Protein AF-A0A2S9QK90-F1 (afdb_monomer_lite)

Structure (mmCIF, N/CA/C/O backbone):
data_AF-A0A2S9QK90-F1
#
_entry.id   AF-A0A2S9QK90-F1
#
loop_
_atom_site.group_PDB
_atom_site.id
_atom_site.type_symbol
_atom_site.label_atom_id
_atom_site.label_alt_id
_atom_site.label_comp_id
_atom_site.label_asym_id
_atom_site.label_entity_id
_atom_site.label_seq_id
_atom_site.pdbx_PDB_ins_code
_atom_site.Cartn_x
_atom_site.Cartn_y
_atom_site.Cartn_z
_atom_site.occupancy
_atom_site.B_iso_or_equiv
_atom_site.auth_seq_id
_atom_site.auth_comp_id
_atom_site.auth_asym_id
_atom_site.auth_atom_id
_atom_site.pdbx_PDB_model_num
ATOM 1 N N . MET A 1 1 ? 2.806 -15.021 30.112 1.00 56.91 1 MET A N 1
ATOM 2 C CA . MET A 1 1 ? 2.510 -15.480 28.737 1.00 56.91 1 MET A CA 1
ATOM 3 C C . MET A 1 1 ? 2.989 -14.428 27.740 1.00 56.91 1 MET A C 1
ATOM 5 O O . MET A 1 1 ? 2.227 -13.515 27.430 1.00 56.91 1 MET A O 1
ATOM 9 N N . PRO A 1 2 ? 4.249 -14.478 27.278 1.00 61.50 2 PRO A N 1
ATOM 10 C CA . PRO A 1 2 ? 4.655 -13.689 26.123 1.00 61.50 2 PRO A CA 1
ATOM 11 C C . PRO A 1 2 ? 4.018 -14.314 24.875 1.00 61.50 2 PRO A C 1
ATOM 13 O O . PRO A 1 2 ? 4.179 -15.499 24.606 1.00 61.50 2 PRO A O 1
ATOM 16 N N . THR A 1 3 ? 3.219 -13.542 24.150 1.00 71.38 3 THR A N 1
ATOM 17 C CA . THR A 1 3 ? 2.703 -13.941 22.835 1.00 71.38 3 THR A CA 1
ATOM 18 C C . THR A 1 3 ? 3.842 -13.872 21.819 1.00 71.38 3 THR A C 1
ATOM 20 O O . THR A 1 3 ? 4.561 -12.877 21.809 1.00 71.38 3 THR A O 1
ATOM 23 N N . THR A 1 4 ? 3.985 -14.881 20.955 1.00 85.12 4 THR A N 1
ATOM 24 C CA . THR A 1 4 ? 5.040 -14.959 19.920 1.00 85.12 4 THR A CA 1
ATOM 25 C C . THR A 1 4 ? 4.966 -13.824 18.894 1.00 85.12 4 THR A C 1
ATOM 27 O O . THR A 1 4 ? 5.968 -13.477 18.278 1.00 85.12 4 THR A O 1
ATOM 30 N N . LEU A 1 5 ? 3.784 -13.228 18.712 1.00 84.12 5 LEU A N 1
ATOM 31 C CA . LEU A 1 5 ? 3.580 -12.137 17.765 1.00 84.12 5 LEU A CA 1
ATOM 32 C C . LEU A 1 5 ? 3.968 -10.777 18.373 1.00 84.12 5 LEU A C 1
ATOM 34 O O . LEU A 1 5 ? 3.580 -10.490 19.516 1.00 84.12 5 LEU A O 1
ATOM 38 N N . PRO A 1 6 ? 4.680 -9.922 17.611 1.00 87.88 6 PRO A N 1
ATOM 39 C CA . PRO A 1 6 ? 4.999 -8.567 18.035 1.00 87.88 6 PRO A CA 1
ATOM 40 C C . PRO A 1 6 ? 3.715 -7.749 18.202 1.00 87.88 6 PRO A C 1
ATOM 42 O O . PRO A 1 6 ? 2.772 -7.857 17.418 1.00 87.88 6 PRO A O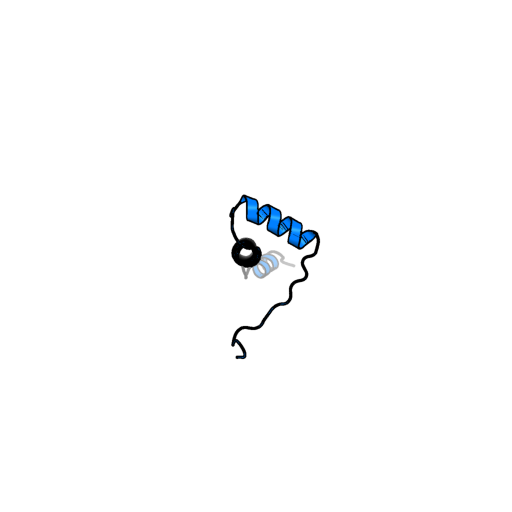 1
ATOM 45 N N . ARG A 1 7 ? 3.673 -6.920 19.248 1.00 89.81 7 ARG A N 1
ATOM 46 C CA . ARG A 1 7 ? 2.579 -5.970 19.463 1.00 89.81 7 ARG A CA 1
ATOM 47 C C . ARG A 1 7 ? 2.945 -4.638 18.833 1.00 89.81 7 ARG A C 1
ATOM 49 O O . ARG A 1 7 ? 3.935 -4.030 19.227 1.00 89.81 7 ARG A O 1
ATOM 56 N N . THR A 1 8 ? 2.094 -4.156 17.941 1.00 89.88 8 THR A N 1
ATOM 57 C CA . THR A 1 8 ? 2.177 -2.789 17.428 1.00 89.88 8 THR A CA 1
ATOM 58 C C . THR A 1 8 ? 1.267 -1.902 18.265 1.00 89.88 8 THR A C 1
ATOM 60 O O . THR A 1 8 ? 0.061 -2.139 18.340 1.00 89.88 8 THR A O 1
ATOM 63 N N . GLN A 1 9 ? 1.835 -0.894 18.924 1.00 91.88 9 GLN A N 1
ATOM 64 C CA . GLN A 1 9 ? 1.038 0.134 19.587 1.00 91.88 9 GLN A CA 1
ATOM 65 C C . GLN A 1 9 ? 0.596 1.161 18.547 1.00 91.88 9 GLN A C 1
ATOM 67 O O . GLN A 1 9 ? 1.424 1.698 17.816 1.00 91.88 9 GLN A O 1
ATOM 72 N N . LEU A 1 10 ? -0.707 1.430 18.488 1.00 92.88 10 LEU A N 1
ATOM 73 C CA . LEU A 1 10 ? -1.276 2.442 17.609 1.00 92.88 10 LEU A CA 1
ATOM 74 C C . LEU A 1 10 ? -2.071 3.447 18.438 1.00 92.88 10 LEU A C 1
ATOM 76 O O . LEU A 1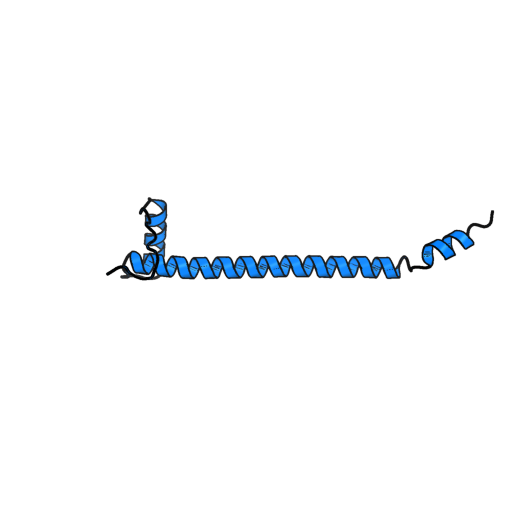 10 ? -3.018 3.088 19.140 1.00 92.88 10 LEU A O 1
ATOM 80 N N . THR A 1 11 ? -1.695 4.716 18.334 1.00 95.69 11 THR A N 1
ATOM 81 C CA . THR A 1 11 ? -2.447 5.814 18.940 1.00 95.69 11 THR A CA 1
ATOM 82 C C . THR A 1 11 ? -3.661 6.129 18.075 1.00 95.69 11 THR A C 1
ATOM 84 O O . THR A 1 11 ? -3.534 6.332 16.870 1.00 95.69 11 THR A O 1
ATOM 87 N N . HIS A 1 12 ? -4.844 6.216 18.683 1.00 94.81 12 HIS A N 1
ATOM 88 C CA . HIS A 1 12 ? -6.075 6.588 17.984 1.00 94.81 12 HIS A CA 1
ATOM 89 C C . HIS A 1 12 ? -6.131 8.093 17.694 1.00 94.81 12 HIS A C 1
ATOM 91 O O . HIS A 1 12 ? -6.906 8.833 18.304 1.00 94.81 12 HIS A O 1
ATOM 97 N N . THR A 1 13 ? -5.303 8.547 16.758 1.00 98.06 13 THR A N 1
ATOM 98 C CA . THR A 1 13 ? -5.338 9.925 16.265 1.00 98.06 13 THR A CA 1
ATOM 99 C C . THR A 1 13 ? -6.670 10.218 15.554 1.00 98.06 13 THR A C 1
ATOM 101 O O . THR A 1 13 ? -7.419 9.288 15.219 1.00 98.06 13 THR A O 1
ATOM 104 N N . PRO A 1 14 ? -7.000 11.493 15.283 1.00 98.25 14 PRO A N 1
ATOM 105 C CA . PRO A 1 14 ? -8.185 11.843 14.501 1.00 98.25 14 PRO A CA 1
ATOM 106 C C . PRO A 1 14 ? -8.260 11.123 13.145 1.00 98.25 14 PRO A C 1
ATOM 108 O O . PRO A 1 14 ? -9.346 10.741 12.718 1.00 98.25 14 PRO A O 1
ATOM 111 N N . GLU A 1 15 ? -7.127 10.894 12.485 1.00 97.56 15 GLU A N 1
ATOM 112 C CA . GLU A 1 15 ? -6.999 10.171 11.213 1.00 97.56 15 GLU A CA 1
ATOM 113 C C . GLU A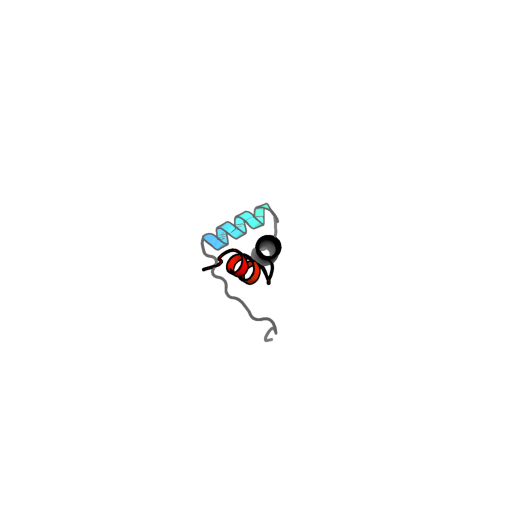 1 15 ? -7.417 8.710 11.382 1.00 97.56 15 GLU A C 1
ATOM 115 O O . GLU A 1 15 ? -8.260 8.220 10.632 1.00 97.56 15 GLU A O 1
ATOM 120 N N . VAL A 1 16 ? -6.890 8.041 12.413 1.00 96.69 16 VAL A N 1
ATOM 121 C CA . VAL A 1 16 ? -7.247 6.654 12.739 1.00 96.69 16 VAL A CA 1
ATOM 122 C C . VAL A 1 16 ? -8.739 6.557 13.059 1.00 96.69 16 VAL A C 1
ATOM 124 O O . VAL A 1 16 ? -9.430 5.679 12.551 1.00 96.69 16 VAL A O 1
ATOM 127 N N . GLN A 1 17 ? -9.279 7.502 13.830 1.00 97.50 17 GLN A N 1
ATOM 128 C CA . GLN A 1 17 ? -10.712 7.554 14.134 1.00 97.50 17 GLN A CA 1
ATOM 129 C C . GLN A 1 17 ? -11.569 7.766 12.879 1.00 97.50 17 GLN A C 1
ATOM 131 O O . GLN A 1 17 ? -12.625 7.147 12.737 1.00 97.50 17 GLN A O 1
ATOM 136 N N . ARG A 1 18 ? -11.128 8.616 11.942 1.00 97.94 18 ARG A N 1
ATOM 137 C CA . ARG A 1 18 ? -11.797 8.785 10.642 1.00 97.94 18 ARG A CA 1
ATOM 138 C C . ARG A 1 18 ? -11.770 7.485 9.837 1.00 97.94 18 ARG A C 1
ATOM 140 O O . ARG A 1 18 ? -12.822 7.073 9.353 1.00 97.94 18 ARG A O 1
ATOM 147 N N . ALA A 1 19 ? -10.620 6.817 9.750 1.00 97.62 19 ALA A N 1
ATOM 148 C CA . ALA A 1 19 ? -10.484 5.542 9.048 1.00 97.62 19 ALA A CA 1
ATOM 149 C C . ALA A 1 19 ? -11.404 4.463 9.644 1.00 97.62 19 ALA A C 1
ATOM 151 O O . ALA A 1 19 ? -12.127 3.795 8.909 1.00 97.62 19 ALA A O 1
ATOM 152 N N . LEU A 1 20 ? -11.472 4.358 10.974 1.00 97.56 20 LEU A N 1
ATOM 153 C CA . LEU A 1 20 ? -12.363 3.417 11.656 1.00 97.56 20 LEU A CA 1
ATOM 154 C C . LEU A 1 20 ? -13.844 3.727 11.431 1.00 97.56 20 LEU A C 1
ATOM 156 O O . LEU A 1 20 ? -14.631 2.805 11.246 1.00 97.56 20 LEU A O 1
ATOM 160 N N . LYS A 1 21 ? -14.238 5.006 11.380 1.00 97.88 21 LYS A N 1
ATOM 161 C CA . LYS A 1 21 ? -15.614 5.393 11.020 1.00 97.88 21 LYS A CA 1
ATOM 162 C C . LYS A 1 21 ? -15.971 4.971 9.597 1.00 97.88 21 LYS A C 1
ATOM 164 O O . LYS A 1 21 ? -17.089 4.522 9.366 1.00 97.88 21 LYS A O 1
ATOM 169 N N . ILE A 1 22 ? -15.044 5.114 8.651 1.00 97.94 22 ILE A N 1
ATOM 170 C CA . ILE A 1 22 ? -15.235 4.659 7.267 1.00 97.94 22 ILE A CA 1
ATOM 171 C C . ILE A 1 22 ? -15.339 3.131 7.233 1.00 97.94 22 ILE A C 1
ATOM 173 O O . ILE A 1 22 ? -16.288 2.595 6.664 1.00 97.94 22 ILE A O 1
ATOM 177 N N . ALA A 1 23 ? -14.427 2.434 7.912 1.00 97.75 23 ALA A N 1
ATOM 178 C CA . ALA A 1 23 ? -14.432 0.980 8.013 1.00 97.75 23 ALA A CA 1
ATOM 179 C C . ALA A 1 23 ? -15.736 0.451 8.624 1.00 97.75 23 ALA A C 1
ATOM 181 O O . ALA A 1 23 ? -16.317 -0.485 8.091 1.00 97.75 23 ALA A O 1
ATOM 182 N N . ALA A 1 24 ? -16.254 1.090 9.674 1.00 97.94 24 ALA A N 1
ATOM 183 C CA . ALA A 1 24 ? -17.511 0.706 10.316 1.00 97.94 24 ALA A CA 1
ATOM 184 C C . ALA A 1 24 ? -18.736 0.851 9.397 1.00 97.94 24 ALA A C 1
ATOM 186 O O . ALA A 1 24 ? -19.724 0.149 9.586 1.00 97.94 24 ALA A O 1
ATOM 187 N N . ARG A 1 25 ? -18.693 1.731 8.384 1.00 97.81 25 ARG A N 1
ATOM 188 C CA . ARG A 1 25 ? -19.751 1.791 7.358 1.00 97.81 25 ARG A CA 1
ATOM 189 C C . ARG A 1 25 ? -19.723 0.562 6.452 1.00 97.81 25 ARG A C 1
ATOM 191 O O . ARG A 1 25 ? -20.776 0.106 6.025 1.00 97.81 25 ARG A O 1
ATOM 198 N N . ARG A 1 26 ? -18.527 0.046 6.153 1.00 97.19 26 ARG A N 1
ATOM 199 C CA . ARG A 1 26 ? -18.328 -1.143 5.311 1.00 97.19 26 ARG A CA 1
ATOM 200 C C . ARG A 1 26 ? -18.527 -2.447 6.087 1.00 97.19 26 ARG A C 1
ATOM 202 O O . ARG A 1 26 ? -19.067 -3.397 5.533 1.00 97.19 26 ARG A O 1
ATOM 209 N N . TRP A 1 27 ? -18.128 -2.478 7.354 1.00 97.69 27 TRP A N 1
ATOM 210 C CA . TRP A 1 27 ? -18.256 -3.624 8.254 1.00 97.69 27 TRP A CA 1
ATOM 211 C C . TRP A 1 27 ? -18.955 -3.200 9.556 1.00 97.69 27 TRP A C 1
ATOM 213 O O . TRP A 1 27 ? -18.299 -2.937 10.569 1.00 97.69 27 TRP A O 1
ATOM 223 N N . PRO A 1 28 ? -20.290 -3.069 9.534 1.00 96.56 28 PRO A N 1
ATOM 224 C CA . PRO A 1 28 ? -21.047 -2.589 10.683 1.00 96.56 28 PRO A CA 1
ATOM 225 C C . PRO A 1 28 ? -21.020 -3.586 11.848 1.00 96.56 28 PRO A C 1
ATOM 227 O O . PRO A 1 28 ? -21.069 -4.796 11.652 1.00 96.56 28 PRO A O 1
ATOM 230 N N . GLY A 1 29 ? -20.970 -3.064 13.077 1.00 95.12 29 GLY A N 1
ATOM 231 C CA . GLY A 1 29 ? -21.016 -3.861 14.314 1.00 95.12 29 GLY A CA 1
ATOM 232 C C . GLY A 1 29 ? -19.684 -4.481 14.751 1.00 95.12 29 GLY A C 1
ATOM 233 O O . GLY A 1 29 ? -19.600 -5.042 15.842 1.00 95.12 29 GLY A O 1
ATOM 234 N N . GLU A 1 30 ? -18.633 -4.354 13.943 1.00 97.12 30 GLU A N 1
ATOM 235 C CA . GLU A 1 30 ? -17.30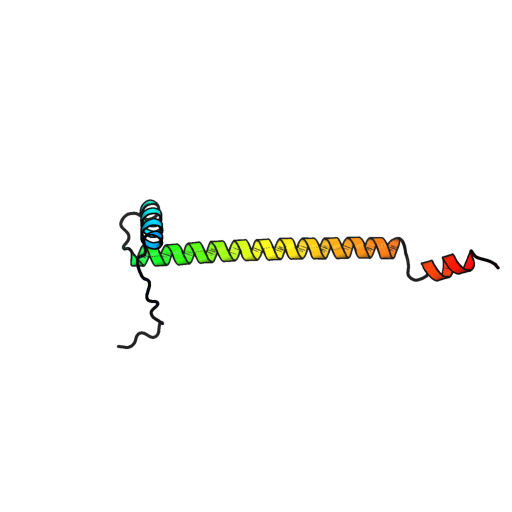6 -4.878 14.262 1.00 97.12 30 GLU A CA 1
ATOM 236 C C . GLU A 1 30 ? -16.574 -4.026 15.309 1.00 97.12 30 GLU A C 1
ATOM 238 O O . GLU A 1 30 ? -16.717 -2.801 15.388 1.00 97.12 30 GLU A O 1
ATOM 243 N N . LYS A 1 31 ? -15.731 -4.685 16.111 1.00 96.75 31 LYS A N 1
ATOM 244 C CA . LYS A 1 31 ? -14.889 -4.007 17.106 1.00 96.75 31 LYS A CA 1
ATOM 245 C C . LYS A 1 31 ? -13.771 -3.212 16.412 1.00 96.75 31 LYS A C 1
ATOM 247 O O . LYS A 1 31 ? -13.275 -3.652 15.373 1.00 96.75 31 LYS A O 1
ATOM 252 N N . PRO A 1 32 ? -13.269 -2.115 17.016 1.00 94.06 32 PRO A N 1
ATOM 253 C CA . PRO A 1 32 ? -12.183 -1.317 16.441 1.00 94.06 32 PRO A CA 1
ATOM 254 C C . PRO A 1 32 ? -10.944 -2.127 16.039 1.00 94.06 32 PRO A C 1
ATOM 256 O O . PRO A 1 32 ? -10.373 -1.878 14.985 1.00 94.06 32 PRO A O 1
ATOM 259 N N . SER A 1 33 ? -10.551 -3.132 16.830 1.00 93.50 33 SER A N 1
ATOM 260 C CA . SER A 1 33 ? -9.422 -4.016 16.505 1.00 93.50 33 SER A CA 1
ATOM 261 C C . SER A 1 33 ? -9.647 -4.828 15.229 1.00 93.50 33 SER A C 1
ATOM 263 O O . SER A 1 33 ? -8.736 -4.946 14.416 1.00 93.50 33 SER A O 1
ATOM 265 N N . THR A 1 34 ? -10.861 -5.345 15.031 1.00 96.69 34 THR A N 1
ATOM 266 C CA . THR A 1 34 ? -11.224 -6.092 13.821 1.00 96.69 34 THR A CA 1
ATOM 267 C C . THR A 1 34 ? -11.256 -5.170 12.610 1.00 96.69 34 THR A C 1
ATOM 269 O O . THR A 1 34 ? -10.754 -5.520 11.548 1.00 96.69 34 THR A O 1
ATOM 272 N N . LEU A 1 35 ? -11.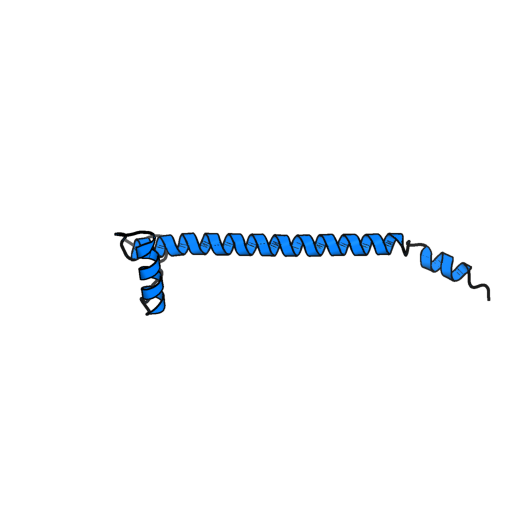790 -3.956 12.775 1.00 97.69 35 LEU A N 1
ATOM 273 C CA . LEU A 1 35 ? -11.782 -2.938 11.726 1.00 97.69 35 LEU A CA 1
ATOM 274 C C . LEU A 1 35 ? -10.352 -2.551 11.322 1.00 97.69 35 LEU A C 1
ATOM 276 O O . LEU A 1 35 ? -10.077 -2.453 10.132 1.00 97.69 35 LEU A O 1
ATOM 280 N N . MET A 1 36 ? -9.433 -2.385 12.283 1.00 96.38 36 MET A N 1
ATOM 281 C CA . MET A 1 36 ? -8.012 -2.138 11.995 1.00 96.38 36 MET A CA 1
ATOM 282 C C . MET A 1 36 ? -7.384 -3.284 11.205 1.00 96.38 36 MET A C 1
ATOM 284 O O . MET A 1 36 ? -6.698 -3.031 10.220 1.00 96.38 36 MET A O 1
ATOM 288 N N . GLN A 1 37 ? -7.641 -4.533 11.601 1.00 95.75 37 GLN A N 1
ATOM 289 C CA . GLN A 1 37 ? -7.141 -5.696 10.874 1.00 95.75 37 GLN A CA 1
ATOM 290 C C . GLN A 1 37 ? -7.652 -5.719 9.427 1.00 95.75 37 GLN A C 1
ATOM 292 O O . GLN A 1 37 ? -6.854 -5.828 8.502 1.00 95.75 37 GLN A O 1
ATOM 297 N N . ARG A 1 38 ? -8.961 -5.541 9.218 1.00 97.75 38 ARG A N 1
ATOM 298 C CA . ARG A 1 38 ? -9.547 -5.511 7.869 1.00 97.75 38 ARG A CA 1
ATOM 299 C C . ARG A 1 38 ? -8.987 -4.371 7.021 1.00 97.75 38 ARG A C 1
ATOM 301 O O . ARG A 1 38 ? -8.718 -4.566 5.844 1.00 97.75 38 ARG A O 1
ATOM 308 N N . LEU A 1 39 ? -8.786 -3.190 7.608 1.00 97.62 39 LEU A N 1
ATOM 309 C CA . LEU A 1 39 ? -8.150 -2.067 6.917 1.00 97.62 39 LEU A CA 1
ATOM 310 C C . LEU A 1 39 ? -6.704 -2.377 6.513 1.00 97.62 39 LEU A C 1
ATOM 312 O O . LEU A 1 39 ? -6.301 -1.993 5.421 1.00 97.62 39 LEU A O 1
ATOM 316 N N . LEU A 1 40 ? -5.934 -3.064 7.362 1.00 96.56 40 LEU A N 1
ATOM 317 C CA . LEU A 1 40 ? -4.573 -3.491 7.027 1.00 96.56 40 LEU A CA 1
ATOM 318 C C . LEU A 1 40 ? -4.568 -4.499 5.875 1.00 96.56 40 LEU A C 1
ATOM 320 O O . LEU A 1 40 ? -3.743 -4.381 4.977 1.00 96.56 40 LEU A O 1
ATOM 324 N N . GLU A 1 41 ? -5.501 -5.450 5.874 1.00 97.25 41 GLU A N 1
ATOM 325 C CA . GLU A 1 41 ? -5.651 -6.432 4.794 1.00 97.25 41 GLU A CA 1
ATOM 326 C C . GLU A 1 41 ? -6.056 -5.763 3.468 1.00 97.25 41 GLU A C 1
ATOM 328 O O . GLU A 1 41 ? -5.458 -6.044 2.432 1.00 97.25 41 GLU A O 1
ATOM 333 N N . GLU A 1 42 ? -7.020 -4.833 3.483 1.00 97.06 42 GLU A N 1
ATOM 334 C CA . GLU A 1 42 ? -7.374 -4.048 2.289 1.00 97.06 42 GLU A CA 1
ATOM 335 C C . GLU A 1 42 ? -6.208 -3.177 1.807 1.00 97.06 42 GLU A C 1
ATOM 337 O O . GLU A 1 42 ? -5.940 -3.112 0.610 1.00 97.06 42 GLU A O 1
ATOM 342 N N . GLY A 1 43 ? -5.496 -2.525 2.732 1.00 96.94 43 GLY A N 1
ATOM 343 C CA . GLY A 1 43 ? -4.336 -1.698 2.413 1.00 96.94 43 GLY A CA 1
ATOM 344 C C . GLY A 1 43 ? -3.201 -2.509 1.789 1.00 96.94 43 GLY A C 1
ATOM 345 O O . GLY A 1 43 ? -2.611 -2.066 0.809 1.00 96.94 43 GLY A O 1
ATOM 346 N N . ALA A 1 44 ? -2.934 -3.714 2.302 1.00 97.00 44 ALA A N 1
ATOM 347 C CA . ALA A 1 44 ? -1.945 -4.621 1.727 1.00 97.00 44 ALA A CA 1
ATOM 348 C C . ALA A 1 44 ? -2.309 -5.004 0.286 1.00 97.00 44 ALA A C 1
ATOM 350 O O . ALA A 1 44 ? -1.471 -4.880 -0.602 1.00 97.00 44 ALA A O 1
ATOM 351 N N . ARG A 1 45 ? -3.574 -5.369 0.035 1.00 96.69 45 ARG A N 1
ATOM 352 C CA . ARG A 1 45 ? -4.047 -5.690 -1.320 1.00 96.69 45 ARG A CA 1
ATOM 353 C C . ARG A 1 45 ? -3.924 -4.513 -2.282 1.00 96.69 45 ARG A C 1
ATOM 355 O O . ARG A 1 45 ? -3.505 -4.711 -3.415 1.00 96.69 45 ARG A O 1
ATOM 362 N N . ALA A 1 46 ? -4.266 -3.303 -1.841 1.00 96.31 46 ALA A N 1
ATOM 363 C CA . ALA A 1 46 ? -4.122 -2.106 -2.667 1.00 96.31 46 ALA A CA 1
ATOM 364 C C . ALA A 1 46 ? -2.653 -1.866 -3.056 1.00 96.31 46 ALA A C 1
ATOM 366 O O . ALA A 1 46 ? -2.349 -1.693 -4.230 1.00 96.31 46 ALA A O 1
ATOM 367 N N . VAL A 1 47 ? -1.731 -1.961 -2.091 1.00 96.69 47 VAL A N 1
ATOM 368 C CA . VAL A 1 47 ? -0.289 -1.809 -2.351 1.00 96.69 47 VAL A CA 1
ATOM 369 C C . VAL A 1 47 ? 0.242 -2.903 -3.283 1.00 96.69 47 VAL A C 1
ATOM 371 O O . VAL A 1 47 ? 1.080 -2.628 -4.137 1.00 96.69 47 VAL A O 1
ATOM 374 N N . GLU A 1 48 ? -0.220 -4.146 -3.144 1.00 95.81 48 GLU A N 1
ATOM 375 C CA . GLU A 1 48 ? 0.176 -5.242 -4.036 1.00 95.81 48 GLU A CA 1
ATOM 376 C C . GLU A 1 48 ? -0.249 -4.997 -5.488 1.00 95.81 48 GLU A C 1
ATOM 378 O O . GLU A 1 48 ? 0.548 -5.252 -6.394 1.00 95.81 48 GLU A O 1
ATOM 383 N N . VAL A 1 49 ? -1.462 -4.477 -5.702 1.00 94.94 49 VAL A N 1
ATOM 384 C CA . VAL A 1 49 ? -1.969 -4.107 -7.032 1.00 94.94 49 VAL A CA 1
ATOM 385 C C . VAL A 1 49 ? -1.145 -2.967 -7.623 1.00 94.94 49 VAL A C 1
ATOM 387 O O . VAL A 1 49 ? -0.602 -3.138 -8.712 1.00 94.94 49 VAL A O 1
ATOM 390 N N . ASP A 1 50 ? -0.938 -1.876 -6.882 1.00 94.38 50 ASP A N 1
ATOM 391 C CA . ASP A 1 50 ? -0.136 -0.733 -7.345 1.00 94.38 50 ASP A CA 1
ATOM 392 C C . ASP A 1 50 ? 1.288 -1.166 -7.743 1.00 94.38 50 ASP A C 1
ATOM 394 O O . ASP A 1 50 ? 1.835 -0.752 -8.766 1.00 94.38 50 ASP A O 1
ATOM 398 N N . LEU A 1 51 ? 1.909 -2.047 -6.949 1.00 93.88 51 LEU A N 1
ATOM 399 C CA . LEU A 1 51 ? 3.236 -2.585 -7.255 1.00 93.88 51 LEU A CA 1
ATOM 400 C C . LEU A 1 51 ? 3.234 -3.524 -8.466 1.00 93.88 51 LEU A C 1
ATOM 402 O O . LEU A 1 51 ? 4.258 -3.645 -9.141 1.00 93.88 51 LEU A O 1
ATOM 406 N N . ALA A 1 52 ? 2.147 -4.251 -8.720 1.00 92.69 52 ALA A N 1
ATOM 407 C CA . ALA A 1 52 ? 2.016 -5.080 -9.913 1.00 92.69 52 ALA A CA 1
ATOM 408 C C . ALA A 1 52 ? 1.870 -4.208 -11.168 1.00 92.69 52 ALA A C 1
ATOM 410 O O . ALA A 1 52 ? 2.580 -4.440 -12.145 1.00 92.69 52 ALA A O 1
ATOM 411 N N . GLU A 1 53 ? 1.045 -3.163 -11.106 1.00 93.31 53 GLU A N 1
ATOM 412 C CA . GLU A 1 53 ? 0.854 -2.197 -12.192 1.00 93.31 53 GLU A CA 1
ATOM 413 C C . GLU A 1 53 ? 2.162 -1.475 -12.536 1.00 93.31 53 GLU A C 1
ATOM 415 O O . GLU A 1 53 ? 2.589 -1.490 -13.688 1.00 93.31 53 GLU A O 1
ATOM 420 N N . GLN A 1 54 ? 2.891 -0.967 -11.537 1.00 92.50 54 GLN A N 1
ATOM 421 C CA . GLN A 1 54 ? 4.198 -0.332 -11.759 1.00 92.50 54 GLN A CA 1
ATOM 422 C C . GLN A 1 54 ? 5.225 -1.275 -12.400 1.00 92.50 54 GLN A C 1
ATOM 424 O O . GLN A 1 54 ? 6.068 -0.846 -13.195 1.00 92.50 54 GLN A O 1
ATOM 429 N N . ARG A 1 55 ? 5.198 -2.568 -12.048 1.00 92.00 55 ARG A N 1
ATOM 430 C CA . ARG A 1 55 ? 6.070 -3.567 -12.683 1.00 92.00 55 ARG A CA 1
ATOM 431 C C . ARG A 1 55 ? 5.685 -3.785 -14.136 1.00 92.00 55 ARG A C 1
ATOM 433 O O . ARG A 1 55 ? 6.589 -3.915 -14.959 1.00 92.00 55 ARG A O 1
ATOM 440 N N . GLU A 1 56 ? 4.394 -3.807 -14.442 1.00 92.75 56 GLU A N 1
ATOM 441 C CA . GLU A 1 56 ? 3.916 -3.964 -15.810 1.00 92.75 56 GLU A CA 1
ATOM 442 C C . GLU A 1 56 ? 4.271 -2.753 -16.670 1.00 92.75 56 GLU A C 1
ATOM 444 O O . GLU A 1 56 ? 4.891 -2.914 -17.715 1.00 92.75 56 GLU A O 1
ATOM 449 N N . GLU A 1 57 ? 4.025 -1.536 -16.185 1.00 92.56 57 GLU A N 1
ATOM 450 C CA . GLU A 1 57 ? 4.440 -0.304 -16.868 1.00 92.56 57 GLU A CA 1
ATOM 451 C C . GLU A 1 57 ? 5.950 -0.258 -17.119 1.00 92.56 57 GLU A C 1
ATOM 453 O O . GLU A 1 57 ? 6.420 0.240 -18.144 1.00 92.56 57 GLU A O 1
ATOM 458 N N . ARG A 1 58 ? 6.745 -0.755 -16.163 1.00 91.12 58 ARG A N 1
ATOM 459 C CA . ARG A 1 58 ? 8.195 -0.855 -16.331 1.00 91.12 58 ARG A CA 1
ATOM 460 C C . ARG A 1 58 ? 8.567 -1.897 -17.384 1.00 91.12 58 ARG A C 1
ATOM 462 O O . ARG A 1 58 ? 9.529 -1.666 -18.109 1.00 91.12 58 ARG A O 1
ATOM 469 N N . ARG A 1 59 ? 7.867 -3.034 -17.442 1.00 94.38 59 ARG A N 1
ATOM 470 C CA . ARG A 1 59 ? 8.091 -4.068 -18.463 1.00 94.38 59 ARG A CA 1
ATOM 471 C C . ARG A 1 59 ? 7.774 -3.537 -19.855 1.00 94.38 59 ARG A C 1
ATOM 473 O O . ARG A 1 59 ? 8.652 -3.602 -20.702 1.00 94.38 59 ARG A O 1
ATOM 480 N N . VAL A 1 60 ? 6.603 -2.927 -20.042 1.00 94.94 60 VAL A N 1
ATOM 481 C CA . VAL A 1 60 ? 6.186 -2.335 -21.324 1.00 94.94 60 VAL A CA 1
ATOM 482 C C . VAL A 1 60 ? 7.231 -1.342 -21.834 1.00 94.94 60 VAL A C 1
ATOM 484 O O . VAL A 1 60 ? 7.692 -1.473 -22.958 1.00 94.94 60 VAL A O 1
ATOM 487 N N . ARG A 1 61 ? 7.714 -0.433 -20.977 1.00 93.25 61 ARG A N 1
ATOM 488 C CA . ARG A 1 61 ? 8.769 0.524 -21.361 1.00 93.25 61 ARG A CA 1
ATOM 489 C C . ARG A 1 61 ? 10.093 -0.126 -21.762 1.00 93.25 61 ARG A C 1
ATOM 491 O O . ARG A 1 61 ? 10.841 0.443 -22.549 1.00 93.25 61 ARG A O 1
ATOM 498 N N . ILE A 1 62 ? 10.437 -1.266 -21.164 1.00 93.81 62 ILE A N 1
ATOM 499 C CA . ILE A 1 62 ? 11.644 -2.008 -21.542 1.00 93.81 62 ILE A CA 1
ATOM 500 C C . ILE A 1 62 ? 11.440 -2.675 -22.900 1.00 93.81 62 ILE A C 1
ATOM 502 O O . ILE A 1 62 ? 12.338 -2.600 -23.733 1.00 93.81 62 ILE A O 1
ATOM 506 N N . ASP A 1 63 ? 10.281 -3.292 -23.116 1.00 94.25 63 ASP A N 1
ATOM 507 C CA . ASP A 1 63 ? 9.948 -3.955 -24.376 1.00 94.25 63 ASP A CA 1
ATOM 508 C C . ASP A 1 63 ? 9.929 -2.934 -25.533 1.00 94.25 63 ASP A C 1
ATOM 510 O O . ASP A 1 63 ? 10.596 -3.154 -26.541 1.00 94.25 63 ASP A O 1
ATOM 514 N N . GLU A 1 64 ? 9.317 -1.758 -25.339 1.00 94.00 64 GLU A N 1
ATOM 515 C CA . GLU A 1 64 ? 9.352 -0.632 -26.292 1.00 94.00 64 GLU A CA 1
ATOM 516 C C . GLU A 1 64 ? 10.792 -0.192 -26.620 1.00 94.00 64 GLU A C 1
ATOM 518 O O . GLU A 1 64 ? 11.153 -0.024 -27.783 1.00 94.00 64 GLU A O 1
ATOM 523 N N . ALA A 1 65 ? 11.660 -0.065 -25.609 1.00 92.25 65 ALA A N 1
ATOM 524 C CA . ALA A 1 65 ? 13.058 0.309 -25.827 1.00 92.25 65 ALA A CA 1
ATOM 525 C C . ALA A 1 65 ? 13.845 -0.756 -26.618 1.00 92.25 65 ALA A C 1
ATOM 527 O O . ALA A 1 65 ? 14.748 -0.420 -27.389 1.00 92.25 65 ALA A O 1
ATOM 528 N N . PHE A 1 66 ? 13.528 -2.042 -26.435 1.00 91.25 66 PHE A N 1
ATOM 529 C CA . PHE A 1 66 ? 14.125 -3.123 -27.224 1.00 91.25 66 PHE A CA 1
ATOM 530 C C . PHE A 1 66 ? 13.637 -3.116 -28.674 1.00 91.25 66 PHE A C 1
ATOM 532 O O . PHE A 1 66 ? 14.437 -3.371 -29.580 1.00 91.25 66 PHE A O 1
ATOM 539 N N . GLU A 1 67 ? 12.361 -2.814 -28.908 1.00 92.38 67 GLU A N 1
ATOM 540 C CA . GLU A 1 67 ? 11.815 -2.652 -30.257 1.00 92.38 67 GLU A CA 1
ATOM 541 C C . GLU A 1 67 ? 12.513 -1.501 -30.993 1.00 92.38 67 GLU A C 1
ATOM 543 O O . GLU A 1 67 ? 13.048 -1.716 -32.081 1.00 92.38 67 GLU A O 1
ATOM 548 N N . GLU A 1 68 ? 12.637 -0.327 -30.364 1.00 90.62 68 GLU A N 1
ATOM 549 C CA . GLU A 1 68 ? 13.365 0.819 -30.931 1.00 90.62 68 GLU A CA 1
ATOM 550 C C . GLU A 1 68 ? 14.826 0.477 -31.265 1.00 90.62 68 GLU A C 1
ATOM 552 O O . GLU A 1 68 ? 15.335 0.829 -32.334 1.00 90.62 68 GLU A O 1
ATOM 557 N N . LEU A 1 69 ? 15.516 -0.240 -30.372 1.00 87.62 69 LEU A N 1
ATOM 558 C CA . LEU A 1 69 ? 16.894 -0.667 -30.610 1.00 87.62 69 LEU A CA 1
ATOM 559 C C . LEU A 1 69 ? 16.995 -1.629 -31.803 1.00 87.62 69 LEU A C 1
ATOM 561 O O . LEU A 1 69 ? 17.918 -1.514 -32.611 1.00 87.62 69 LEU A O 1
ATOM 565 N N . THR A 1 70 ? 16.036 -2.545 -31.936 1.00 88.31 70 THR A N 1
ATOM 566 C CA . THR A 1 70 ? 15.976 -3.500 -33.051 1.00 88.31 70 THR A CA 1
ATOM 567 C C . THR A 1 70 ? 15.726 -2.779 -34.378 1.00 88.31 70 THR A C 1
ATOM 569 O O . THR A 1 70 ? 16.366 -3.083 -35.386 1.00 88.31 70 THR A O 1
ATOM 572 N N . GLU A 1 71 ? 14.847 -1.773 -34.397 1.00 89.50 71 GLU A N 1
ATOM 573 C CA . GLU A 1 71 ? 14.640 -0.930 -35.579 1.00 89.50 71 GLU A CA 1
ATOM 574 C C . GLU A 1 71 ? 15.908 -0.168 -35.983 1.00 89.50 71 GLU A C 1
ATOM 576 O O . GLU A 1 71 ? 16.210 -0.038 -37.176 1.00 89.50 71 GLU A O 1
ATOM 581 N N . LEU A 1 72 ? 16.671 0.326 -35.004 1.00 86.56 72 LEU A N 1
ATOM 582 C CA . LEU A 1 72 ? 17.952 0.980 -35.257 1.00 86.56 72 LEU A CA 1
ATOM 583 C C . LEU A 1 72 ? 18.982 0.012 -35.835 1.00 86.56 72 LEU A C 1
ATOM 585 O O . LEU A 1 72 ? 19.686 0.401 -36.762 1.00 86.56 72 LEU A O 1
ATOM 589 N N . GLU A 1 73 ? 19.051 -1.230 -35.356 1.00 85.81 73 GLU A N 1
ATOM 590 C CA . GLU A 1 73 ? 19.934 -2.259 -35.921 1.00 85.81 73 GLU A CA 1
ATOM 591 C C . GLU A 1 73 ? 19.563 -2.594 -37.376 1.00 85.81 73 GLU A C 1
ATOM 593 O O . GLU A 1 73 ? 20.442 -2.748 -38.224 1.00 85.81 73 GLU A O 1
ATOM 598 N N . LEU A 1 74 ? 18.268 -2.622 -37.710 1.00 85.44 74 LEU A N 1
ATOM 599 C CA . LEU A 1 74 ? 17.810 -2.806 -39.092 1.00 85.44 74 LEU A CA 1
ATOM 600 C C . LEU A 1 74 ? 18.178 -1.619 -39.992 1.00 85.44 74 LEU A C 1
ATOM 602 O O . LEU A 1 74 ? 18.540 -1.810 -41.155 1.00 85.44 74 LEU A O 1
ATOM 606 N N . ARG A 1 75 ? 18.084 -0.387 -39.476 1.00 87.06 75 ARG A N 1
ATOM 607 C CA . ARG A 1 75 ? 18.418 0.839 -40.222 1.00 87.06 75 ARG A CA 1
ATOM 608 C C . ARG A 1 75 ? 19.924 1.051 -40.359 1.00 87.06 75 ARG A C 1
ATOM 610 O O . ARG A 1 75 ? 20.383 1.540 -41.390 1.00 87.06 75 ARG A O 1
ATOM 617 N N . TYR A 1 76 ? 20.672 0.681 -39.330 1.00 84.31 76 TYR A N 1
ATOM 618 C CA . TYR A 1 76 ? 22.116 0.824 -39.218 1.00 84.31 76 TYR A CA 1
ATOM 619 C C . TYR A 1 76 ? 22.735 -0.541 -38.919 1.00 84.31 76 TYR A C 1
ATOM 621 O O . TYR A 1 76 ? 23.209 -0.779 -37.806 1.00 84.31 76 TYR A O 1
ATOM 629 N N . PRO A 1 77 ? 22.739 -1.450 -39.908 1.00 86.25 77 PRO A N 1
ATOM 630 C CA . PRO A 1 77 ? 23.330 -2.765 -39.730 1.00 86.25 77 PRO A CA 1
ATOM 631 C C . PRO A 1 77 ? 24.823 -2.656 -39.388 1.00 86.25 77 PRO A C 1
ATOM 633 O O . PRO A 1 77 ? 25.452 -1.628 -39.658 1.00 86.25 77 PRO A O 1
ATOM 636 N N . PRO A 1 78 ? 25.437 -3.716 -38.838 1.00 86.0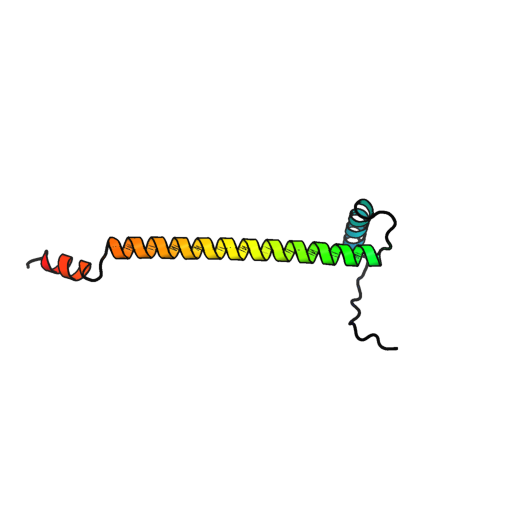6 78 PRO A N 1
ATOM 637 C CA . PRO A 1 78 ? 26.818 -3.664 -38.351 1.00 86.06 78 PRO A CA 1
ATOM 638 C C . PRO A 1 78 ? 27.851 -3.192 -39.388 1.00 86.06 78 PRO A C 1
ATOM 640 O O . PRO A 1 78 ? 28.885 -2.625 -39.039 1.00 86.06 78 PRO A O 1
ATOM 643 N N . ASP A 1 79 ? 27.575 -3.413 -40.673 1.00 88.44 79 ASP A N 1
ATOM 644 C CA . ASP A 1 79 ? 28.424 -3.026 -41.795 1.00 88.44 79 ASP A CA 1
ATOM 645 C C . ASP A 1 79 ? 28.086 -1.642 -42.382 1.00 88.44 79 ASP A C 1
ATOM 647 O O . ASP A 1 79 ? 28.786 -1.180 -43.283 1.00 88.44 79 ASP A O 1
ATOM 651 N N . TYR A 1 80 ? 27.054 -0.960 -41.875 1.00 87.19 80 TYR A N 1
ATOM 652 C CA . TYR A 1 80 ? 26.561 0.322 -42.385 1.00 87.19 80 TYR A CA 1
ATOM 653 C C . TYR A 1 80 ? 27.673 1.367 -42.495 1.00 87.19 80 TYR A C 1
ATOM 655 O O . TYR A 1 80 ? 27.854 1.978 -43.544 1.00 87.19 80 TYR A O 1
ATOM 663 N N . LEU A 1 81 ? 28.476 1.532 -41.438 1.00 86.81 81 LEU A N 1
ATOM 664 C CA . LEU A 1 81 ? 29.585 2.492 -41.431 1.00 86.81 81 LEU A CA 1
ATOM 665 C C . LEU A 1 81 ? 30.719 2.106 -42.383 1.00 86.81 81 LEU A C 1
ATOM 667 O O . LEU A 1 81 ? 31.437 2.984 -42.859 1.00 86.81 81 LEU A O 1
ATOM 671 N N . LYS A 1 82 ? 30.902 0.806 -42.641 1.00 87.19 82 LYS A N 1
ATOM 672 C CA . LYS A 1 82 ? 31.887 0.320 -43.607 1.00 87.19 82 LYS A CA 1
ATOM 673 C C . LYS A 1 82 ? 31.428 0.662 -45.024 1.00 87.19 82 LYS A C 1
ATOM 675 O O . LYS A 1 82 ? 32.183 1.306 -45.741 1.00 87.19 82 LYS A O 1
ATOM 680 N N . ARG A 1 83 ? 30.178 0.331 -45.370 1.00 86.94 83 ARG A N 1
ATOM 681 C CA . ARG A 1 83 ? 29.570 0.668 -46.668 1.00 86.94 83 ARG A CA 1
ATOM 682 C C . ARG A 1 83 ? 29.564 2.173 -46.930 1.00 86.94 83 ARG A C 1
ATOM 684 O O . ARG A 1 83 ? 30.003 2.609 -47.983 1.00 86.94 83 ARG A O 1
ATOM 691 N N . LEU A 1 84 ? 29.170 2.972 -45.937 1.00 88.25 84 LEU A N 1
ATOM 692 C CA . LEU A 1 84 ? 29.153 4.433 -46.056 1.00 88.25 84 LEU A CA 1
ATOM 693 C C . LEU A 1 84 ? 30.549 5.023 -46.328 1.00 88.25 84 LEU A C 1
ATOM 695 O O . LEU A 1 84 ? 30.675 6.021 -47.026 1.00 88.25 84 LEU A O 1
ATOM 699 N N . ARG A 1 85 ? 31.604 4.415 -45.772 1.00 88.62 85 ARG A N 1
ATOM 700 C CA . ARG A 1 85 ? 32.990 4.850 -45.991 1.00 88.62 85 ARG A CA 1
ATOM 701 C C . ARG A 1 85 ? 33.521 4.442 -47.365 1.00 88.62 85 ARG A C 1
ATOM 703 O O . ARG A 1 85 ? 34.359 5.147 -47.902 1.00 88.62 85 ARG A O 1
ATOM 710 N N . GLU A 1 86 ? 33.047 3.327 -47.914 1.00 89.62 86 GLU A N 1
ATOM 711 C CA . GLU A 1 86 ? 33.388 2.871 -49.269 1.00 89.62 86 GLU A CA 1
ATOM 712 C C . GLU A 1 86 ? 32.760 3.762 -50.357 1.00 89.62 86 GLU A C 1
ATOM 714 O O . GLU A 1 86 ? 33.320 3.875 -51.439 1.00 89.62 86 GLU A O 1
ATOM 719 N N . GLU A 1 87 ? 31.636 4.432 -50.073 1.00 82.25 87 GLU A N 1
ATOM 720 C CA . GLU A 1 87 ? 31.004 5.403 -50.987 1.00 82.25 87 GLU A CA 1
ATOM 721 C C . GLU A 1 87 ? 31.760 6.736 -51.091 1.00 82.25 87 GLU A C 1
ATOM 723 O O . GLU A 1 87 ? 31.523 7.519 -52.011 1.00 82.25 87 GLU A O 1
ATOM 728 N N . TRP A 1 88 ? 32.647 7.020 -50.139 1.00 78.44 88 TRP A N 1
ATOM 729 C CA . TRP A 1 88 ? 33.505 8.198 -50.164 1.00 78.44 88 TRP A CA 1
ATOM 730 C C . TRP A 1 88 ? 34.866 7.779 -50.728 1.00 78.44 88 TRP A C 1
ATOM 732 O O . TRP A 1 88 ? 35.796 7.493 -49.976 1.00 78.44 88 TRP A O 1
ATOM 742 N N . GLU A 1 89 ? 34.967 7.708 -52.058 1.00 62.97 89 GLU A N 1
ATOM 743 C CA . GLU A 1 89 ? 36.272 7.724 -52.730 1.00 62.97 89 GLU A CA 1
ATOM 744 C C . GLU A 1 89 ? 36.916 9.107 -52.511 1.00 62.97 89 GLU A C 1
ATOM 746 O O . GLU A 1 89 ? 36.238 10.128 -52.647 1.00 62.97 89 GLU A O 1
ATOM 751 N N . GLU A 1 90 ? 38.194 9.138 -52.113 1.00 59.12 90 GLU A N 1
ATOM 752 C CA . GLU A 1 90 ? 39.002 10.373 -52.057 1.00 59.12 90 GLU A CA 1
ATOM 753 C C . GLU A 1 90 ? 39.091 11.079 -53.418 1.00 59.12 90 GLU A C 1
ATOM 755 O O . GLU A 1 90 ? 39.315 10.388 -54.440 1.00 59.12 90 GLU A O 1
#

Organism: NCBI:txid1686285

Sequence (90 aa):
MPTTLPRTQLTHTPEVQRALKIAARRWPGEKPSTLMQRLLEEGARAVEVDLAEQREERRVRIDEAFEELTELELRYPPDYLKRLREEWEE

Foldseek 3Di:
DDDPDDDDDDDCDPVLVVQQVVLCVVVPPDDSVVSVVVVVVVVVVVVVVVVVVVVVVVVVVVVVVVVVVVVVCVVQPPCNVVVVVVVDDD

pLDDT: mean 91.18, std 8.37, range [56.91, 98.25]

Radius of gyration: 28.88 Å; chains: 1; bounding box: 60×27×82 Å

Secondary structure (DSSP, 8-state):
---SSPPPP----HHHHHHHHHHHHHSTT--HHHHHHHHHHHHHHHHHHHHHHHHHHHHHHHHHHHHHHHHHHHHS-TTHHHHHHHT---